Protein AF-R1D3A0-F1 (afdb_monomer_lite)

Organism: Emiliania huxleyi (NCBI:txid2903)

InterPro domains:
  IPR001487 Bromodomain [PF00439] (5-83)
  IPR001487 Bromodomain [PR00503] (13-26)
  IPR001487 Bromodomain [PR00503] (27-43)
  IPR0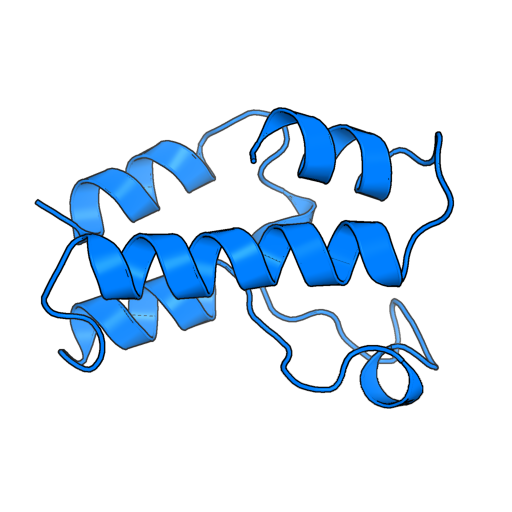01487 Bromodomain [PR00503] (43-61)
  IPR001487 Bromodomain [PR00503] (61-80)
  IPR001487 Bromodomain [PS50014] (10-80)
  IPR001487 Bromodomain [SM00297] (1-87)
  IPR036427 Bromodomain-like superfamily [G3DSA:1.20.920.10] (1-87)
  IPR036427 Bromodomain-like superfamily [SSF47370] (3-86)

Secondary structure (DSSP, 8-state):
-HHHHHHHHTTSTT-GGGSSPPPTTT-TTHHHH-SS---HHHHHHHHHTTS--SHHHHHHHHHHHHHHHHHHSPTTSHHHHHHHHH-

Foldseek 3Di:
DLLVVLVVLCPPPLLVVQADWDDCVNPVCLCVFQVDTAGSVNLNCCVVVVVDDDPVSSVVRLLSSLVSQCRRDDPPDSSNVSSVVSD

Radius of gyration: 12.62 Å; chains: 1; bounding box: 30×26×34 Å

Structure (mmCIF, N/CA/C/O backbone):
data_AF-R1D3A0-F1
#
_entry.id   AF-R1D3A0-F1
#
loop_
_atom_site.group_PDB
_atom_site.id
_atom_site.type_symbol
_atom_site.label_atom_id
_atom_site.label_alt_id
_atom_site.label_comp_id
_atom_site.label_asym_id
_atom_site.label_entity_id
_atom_site.label_seq_id
_atom_site.pdbx_PDB_ins_code
_atom_site.Cartn_x
_atom_site.Cartn_y
_atom_site.Cartn_z
_atom_site.occupancy
_atom_site.B_iso_or_equiv
_atom_site.auth_seq_id
_atom_site.auth_comp_id
_atom_site.auth_asym_id
_atom_site.auth_atom_id
_atom_site.pdbx_PDB_model_num
ATOM 1 N N . ALA A 1 1 ? 8.422 4.396 -17.838 1.00 86.94 1 ALA A N 1
ATOM 2 C CA . ALA A 1 1 ? 6.946 4.480 -17.811 1.00 86.94 1 ALA A CA 1
ATOM 3 C C . ALA A 1 1 ? 6.397 4.156 -16.418 1.00 86.94 1 ALA A C 1
ATOM 5 O O . ALA A 1 1 ? 5.849 5.052 -15.793 1.00 86.94 1 ALA A O 1
ATOM 6 N N . LEU A 1 2 ? 6.647 2.955 -15.877 1.00 97.12 2 LEU A N 1
ATOM 7 C CA . LEU A 1 2 ? 6.109 2.509 -14.576 1.00 97.12 2 LEU A CA 1
ATOM 8 C C . LEU A 1 2 ? 6.656 3.287 -13.366 1.00 97.12 2 LEU A C 1
ATOM 10 O O . LEU A 1 2 ? 5.888 3.781 -12.551 1.00 97.12 2 LEU A O 1
ATOM 14 N N . LEU A 1 3 ? 7.976 3.495 -13.283 1.00 96.88 3 LEU A N 1
ATOM 15 C CA . LEU A 1 3 ? 8.578 4.222 -12.155 1.00 96.88 3 LEU A CA 1
ATOM 16 C C . LEU A 1 3 ? 8.066 5.669 -12.035 1.00 96.88 3 LEU A C 1
ATOM 18 O O . LEU A 1 3 ? 7.826 6.155 -10.934 1.00 96.88 3 LEU A O 1
ATOM 22 N N . LYS A 1 4 ? 7.837 6.348 -13.169 1.00 97.56 4 LYS A N 1
ATOM 23 C CA . LYS A 1 4 ? 7.253 7.700 -13.185 1.00 97.56 4 LYS A CA 1
ATOM 24 C C . LYS A 1 4 ? 5.835 7.701 -12.610 1.00 97.56 4 LYS A C 1
ATOM 26 O O . LYS A 1 4 ? 5.497 8.616 -11.868 1.00 97.56 4 LYS A O 1
ATOM 31 N N . PHE A 1 5 ? 5.039 6.673 -12.909 1.00 97.25 5 PHE A N 1
ATOM 32 C CA . PHE A 1 5 ? 3.709 6.509 -12.324 1.00 97.25 5 PHE A CA 1
ATOM 33 C C . PHE A 1 5 ? 3.784 6.313 -10.803 1.00 97.25 5 PHE A C 1
ATOM 35 O O . PHE A 1 5 ? 3.116 7.039 -10.072 1.00 97.25 5 PHE A O 1
ATOM 42 N N . VAL A 1 6 ? 4.662 5.424 -10.318 1.00 97.81 6 VAL A N 1
ATOM 43 C CA . VAL A 1 6 ? 4.873 5.207 -8.870 1.00 97.81 6 VAL A CA 1
ATOM 44 C C . VAL A 1 6 ? 5.277 6.510 -8.166 1.00 97.81 6 VAL A C 1
ATOM 46 O O . VAL A 1 6 ? 4.740 6.868 -7.119 1.00 97.81 6 VAL A O 1
ATOM 49 N N . VAL A 1 7 ? 6.175 7.289 -8.768 1.00 97.56 7 VAL A N 1
ATOM 50 C CA . VAL A 1 7 ? 6.574 8.596 -8.223 1.00 97.56 7 VAL A CA 1
ATOM 51 C C . VAL A 1 7 ? 5.418 9.602 -8.262 1.00 97.56 7 VAL A C 1
ATOM 53 O O . VAL A 1 7 ? 5.298 10.425 -7.361 1.00 97.56 7 VAL A O 1
ATOM 56 N N . SER A 1 8 ? 4.549 9.546 -9.269 1.00 97.81 8 SER A N 1
ATOM 57 C CA . SER A 1 8 ? 3.384 10.430 -9.364 1.00 97.81 8 SER A CA 1
ATOM 58 C C . SER A 1 8 ? 2.357 10.140 -8.269 1.00 97.81 8 SER A C 1
ATOM 60 O O . SER A 1 8 ? 1.944 11.058 -7.562 1.00 97.81 8 SER A O 1
ATOM 62 N N . ILE A 1 9 ? 1.977 8.873 -8.074 1.00 97.06 9 ILE A N 1
ATOM 63 C CA . ILE A 1 9 ? 0.935 8.507 -7.101 1.00 97.06 9 ILE A CA 1
ATOM 64 C C . ILE A 1 9 ? 1.360 8.790 -5.654 1.00 97.06 9 ILE A C 1
ATOM 66 O O . ILE A 1 9 ? 0.547 9.230 -4.846 1.00 97.06 9 ILE A O 1
ATOM 70 N N . THR A 1 10 ? 2.654 8.669 -5.337 1.00 97.44 10 THR A N 1
ATOM 71 C CA . THR A 1 10 ? 3.190 8.984 -3.994 1.00 97.44 10 THR A CA 1
ATOM 72 C C . THR A 1 10 ? 3.092 10.467 -3.607 1.00 97.44 10 THR A C 1
ATOM 74 O O . THR A 1 10 ? 3.252 10.803 -2.428 1.00 97.44 10 THR A O 1
ATOM 77 N N . LYS A 1 11 ? 2.818 11.358 -4.573 1.00 97.81 11 LYS A N 1
ATOM 78 C CA . LYS A 1 11 ? 2.585 12.796 -4.352 1.00 97.81 11 LYS A CA 1
ATOM 79 C C . LYS A 1 11 ? 1.125 13.135 -4.066 1.00 97.81 11 LYS A C 1
ATOM 81 O O . LYS A 1 11 ? 0.843 14.269 -3.686 1.00 97.81 11 LYS A O 1
ATOM 86 N N . HIS A 1 12 ? 0.196 12.196 -4.246 1.00 97.94 12 HIS A N 1
ATOM 87 C CA . HIS A 1 12 ? -1.204 12.441 -3.927 1.00 97.94 12 HIS A CA 1
ATOM 88 C C . HIS A 1 12 ? -1.361 12.773 -2.434 1.00 97.94 12 HIS A C 1
ATOM 90 O O . HIS A 1 12 ? -0.704 12.171 -1.584 1.00 97.94 12 HIS A O 1
ATOM 96 N N . ARG A 1 13 ? -2.261 13.702 -2.084 1.00 97.69 13 ARG A N 1
ATOM 97 C CA . ARG A 1 13 ? -2.462 14.154 -0.689 1.00 97.69 13 ARG A CA 1
ATOM 98 C C . ARG A 1 13 ? -2.802 13.021 0.292 1.00 97.69 13 ARG A C 1
ATOM 100 O O . ARG A 1 13 ? -2.495 13.107 1.475 1.00 97.69 13 ARG A O 1
ATOM 107 N N . TRP A 1 14 ? -3.392 11.941 -0.214 1.00 98.06 14 TRP A N 1
ATOM 108 C CA . TRP A 1 14 ? -3.789 10.758 0.561 1.00 98.06 14 TRP A CA 1
ATOM 109 C C . TRP A 1 14 ? -2.791 9.601 0.487 1.00 98.06 14 TRP A C 1
ATOM 111 O O . TRP A 1 14 ? -3.035 8.543 1.046 1.00 98.06 14 TRP A O 1
ATOM 121 N N . ALA A 1 15 ? -1.638 9.799 -0.156 1.00 98.19 15 ALA A N 1
ATOM 122 C CA . ALA A 1 15 ? -0.615 8.768 -0.300 1.00 98.19 15 ALA A CA 1
ATOM 123 C C . ALA A 1 15 ? 0.173 8.487 0.989 1.00 98.19 15 ALA A C 1
ATOM 125 O O . ALA A 1 15 ? 0.870 7.479 1.062 1.00 98.19 15 ALA A O 1
ATOM 126 N N . HIS A 1 16 ? 0.129 9.390 1.976 1.00 97.88 16 HIS A N 1
ATOM 127 C CA . HIS A 1 16 ? 1.032 9.359 3.129 1.00 97.88 16 HIS A CA 1
ATOM 128 C C . HIS A 1 16 ? 1.035 8.043 3.938 1.00 97.88 16 HIS A C 1
ATOM 130 O O . HIS A 1 16 ? 2.144 7.628 4.283 1.00 97.88 16 HIS A O 1
ATOM 136 N N . PRO A 1 17 ? -0.098 7.343 4.181 1.00 97.94 17 PRO A N 1
ATOM 137 C CA . PRO A 1 17 ? -0.094 6.105 4.968 1.00 97.94 17 PRO A CA 1
ATOM 138 C C . PRO A 1 17 ? 0.601 4.952 4.243 1.00 97.94 17 PRO A C 1
ATOM 140 O O . PRO A 1 17 ? 1.131 4.043 4.866 1.00 97.94 17 PRO A O 1
ATOM 143 N N . PHE A 1 18 ? 0.629 5.005 2.912 1.00 98.56 18 PHE A N 1
ATOM 144 C CA . PHE A 1 18 ? 1.071 3.909 2.054 1.00 98.56 18 PHE A CA 1
ATOM 145 C C . PHE A 1 18 ? 2.537 4.042 1.627 1.00 98.56 18 PHE A C 1
ATOM 147 O O . PHE A 1 18 ? 3.014 3.282 0.789 1.00 98.56 18 PHE A O 1
ATOM 154 N N . LYS A 1 19 ? 3.268 5.042 2.141 1.00 98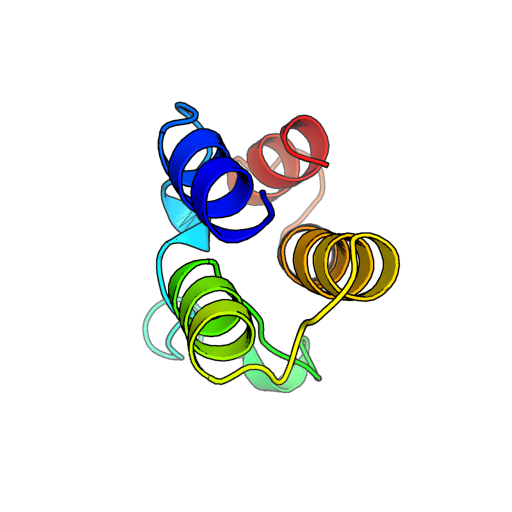.31 19 LYS A N 1
ATOM 155 C CA . LYS A 1 19 ? 4.638 5.347 1.694 1.00 98.31 19 LYS A CA 1
ATOM 156 C C . LYS A 1 19 ? 5.679 4.318 2.135 1.00 98.31 19 LYS A C 1
ATOM 158 O O . LYS A 1 19 ? 6.719 4.232 1.486 1.00 98.31 19 LYS A O 1
ATOM 163 N N . ARG A 1 20 ? 5.438 3.601 3.233 1.00 98.38 20 ARG A N 1
ATOM 164 C CA . ARG A 1 20 ? 6.365 2.627 3.826 1.00 98.38 20 ARG A CA 1
ATOM 165 C C . ARG A 1 20 ? 5.595 1.457 4.449 1.00 98.38 20 ARG A C 1
ATOM 167 O O . ARG A 1 20 ? 4.396 1.614 4.676 1.00 98.38 20 ARG A O 1
ATOM 174 N N . PRO A 1 21 ? 6.263 0.335 4.774 1.00 98.50 21 PRO A N 1
ATOM 175 C CA . PRO A 1 21 ? 5.615 -0.772 5.462 1.00 98.50 21 PRO A CA 1
ATOM 176 C C . PRO A 1 21 ? 4.961 -0.328 6.775 1.00 98.50 21 PRO A C 1
ATOM 178 O O . PRO A 1 21 ? 5.534 0.479 7.521 1.00 98.50 21 PRO A O 1
ATOM 181 N N . VAL A 1 22 ? 3.791 -0.902 7.057 1.00 97.75 22 VAL A N 1
ATOM 182 C CA . VAL A 1 22 ? 3.136 -0.822 8.366 1.00 97.75 22 VAL A CA 1
ATOM 183 C C . VAL A 1 22 ? 3.936 -1.661 9.359 1.00 97.75 22 VAL A C 1
ATOM 185 O O . VAL A 1 22 ? 4.352 -2.784 9.058 1.00 97.75 22 VAL A O 1
ATOM 188 N N . THR A 1 23 ? 4.188 -1.101 10.535 1.00 95.69 23 THR A N 1
ATOM 189 C CA . THR A 1 23 ? 4.886 -1.782 11.627 1.00 95.69 23 THR A CA 1
ATOM 190 C C . THR A 1 23 ? 3.900 -2.282 12.678 1.00 95.69 23 THR A C 1
ATOM 192 O O . THR A 1 23 ? 2.855 -1.679 12.896 1.00 95.69 23 THR A O 1
ATOM 195 N N . GLU A 1 24 ? 4.266 -3.333 13.410 1.00 92.06 24 GLU A N 1
ATOM 196 C CA . GLU A 1 24 ? 3.458 -3.851 14.530 1.00 92.06 24 GLU A CA 1
ATOM 197 C C . GLU A 1 24 ? 3.283 -2.825 15.661 1.00 92.06 24 GLU A C 1
ATOM 199 O O . GLU A 1 24 ? 2.327 -2.881 16.419 1.00 92.06 24 GLU A O 1
ATOM 204 N N . LYS A 1 25 ? 4.165 -1.824 15.768 1.00 96.25 25 LYS A N 1
ATOM 205 C CA . LYS A 1 25 ? 3.960 -0.717 16.716 1.00 96.25 25 LYS A CA 1
ATOM 206 C C . LYS A 1 25 ? 2.785 0.182 16.331 1.00 96.25 25 LYS A C 1
ATOM 208 O O . LYS A 1 25 ? 2.185 0.791 17.206 1.00 96.25 25 LYS A O 1
ATOM 213 N N . GLU A 1 26 ? 2.504 0.307 15.038 1.00 95.62 26 GLU A N 1
ATOM 214 C CA . GLU A 1 26 ? 1.393 1.111 14.518 1.00 95.62 26 GLU A CA 1
ATOM 215 C C . GLU A 1 26 ? 0.089 0.316 14.505 1.00 95.62 26 GLU A C 1
ATOM 217 O O . GLU A 1 26 ? -0.978 0.882 14.720 1.00 95.62 26 GLU A O 1
ATOM 222 N N . ALA A 1 27 ? 0.196 -0.987 14.248 1.00 96.50 27 ALA A N 1
ATOM 223 C CA . ALA A 1 27 ? -0.916 -1.907 14.089 1.00 96.50 27 ALA A CA 1
ATOM 224 C C . ALA A 1 27 ? -0.479 -3.309 14.575 1.00 96.50 27 ALA A C 1
ATOM 226 O O . ALA A 1 27 ? 0.075 -4.081 13.787 1.00 96.50 27 ALA A O 1
ATOM 227 N N . PRO A 1 28 ? -0.648 -3.623 15.876 1.00 97.50 28 PRO A N 1
ATOM 228 C CA . PRO A 1 28 ? -0.087 -4.828 16.504 1.00 97.50 28 PRO A CA 1
ATOM 229 C C . PRO A 1 28 ? -0.480 -6.157 15.858 1.00 97.50 28 PRO A C 1
ATOM 231 O O . PRO A 1 28 ? 0.354 -7.046 15.736 1.00 97.50 28 PRO A O 1
ATOM 234 N N . ASP A 1 29 ? -1.716 -6.268 15.387 1.00 97.69 29 ASP A N 1
ATOM 235 C CA . ASP A 1 29 ? -2.307 -7.451 14.752 1.00 97.69 29 ASP A CA 1
ATOM 236 C C . ASP A 1 29 ? -2.267 -7.387 13.212 1.00 97.69 29 ASP A C 1
ATOM 238 O O . ASP A 1 29 ? -2.849 -8.227 12.523 1.00 97.69 29 ASP A O 1
ATOM 242 N N . TYR A 1 30 ? -1.560 -6.410 12.627 1.00 97.94 30 TYR A N 1
ATOM 243 C CA . TYR A 1 30 ? -1.579 -6.187 11.177 1.00 97.94 30 TYR A CA 1
ATOM 244 C C . TYR A 1 30 ? -1.168 -7.423 10.381 1.00 97.94 30 TYR A C 1
ATOM 246 O O . TYR A 1 30 ? -1.794 -7.738 9.376 1.00 97.94 30 TYR A O 1
ATOM 254 N N . ARG A 1 31 ? -0.134 -8.142 10.831 1.00 96.69 31 ARG A N 1
ATOM 255 C CA . ARG A 1 31 ? 0.363 -9.351 10.152 1.00 96.69 31 ARG A CA 1
ATOM 256 C C . ARG A 1 31 ? -0.485 -10.595 10.402 1.00 96.69 31 ARG A C 1
ATOM 258 O O . ARG A 1 31 ? -0.303 -11.586 9.703 1.00 96.69 31 ARG A O 1
ATOM 265 N N . GLU A 1 32 ? -1.397 -10.548 11.367 1.00 97.81 32 GLU A N 1
ATOM 266 C CA . GLU A 1 32 ? -2.372 -11.618 11.593 1.00 97.81 32 GLU A CA 1
ATOM 267 C C . GLU A 1 32 ? -3.540 -11.505 10.604 1.00 97.81 32 GLU A C 1
ATOM 269 O O . GLU A 1 32 ? -4.090 -12.515 10.170 1.00 97.81 32 GLU A O 1
ATOM 274 N N . ILE A 1 33 ? -3.886 -10.275 10.206 1.00 98.06 33 ILE A N 1
ATOM 275 C CA . ILE A 1 33 ? -5.012 -9.978 9.309 1.00 98.06 33 ILE A CA 1
ATOM 276 C C . ILE A 1 33 ? -4.558 -9.828 7.848 1.00 98.06 33 ILE A C 1
ATOM 278 O O . ILE A 1 33 ? -5.211 -10.331 6.932 1.00 98.06 33 ILE A O 1
ATOM 282 N N . VAL A 1 34 ? -3.449 -9.125 7.604 1.00 98.31 34 VAL A N 1
ATOM 283 C CA . VAL A 1 34 ? -2.914 -8.841 6.266 1.00 98.31 34 VAL A CA 1
ATOM 284 C C . VAL A 1 34 ? -1.804 -9.829 5.925 1.00 98.31 34 VAL A C 1
ATOM 286 O O . VAL A 1 34 ? -0.687 -9.742 6.434 1.00 98.31 34 VAL A O 1
ATOM 289 N N . THR A 1 35 ? -2.106 -10.740 5.001 1.00 97.56 35 THR A N 1
ATOM 290 C CA . THR A 1 35 ? -1.226 -11.863 4.646 1.00 97.56 35 THR A CA 1
ATOM 291 C C . THR A 1 35 ? -0.112 -11.505 3.666 1.00 97.56 35 THR A C 1
ATOM 293 O O . THR A 1 35 ? 0.937 -12.139 3.689 1.00 97.56 35 THR A O 1
ATOM 296 N N . ASP A 1 36 ? -0.320 -10.504 2.806 1.00 98.12 36 ASP A N 1
ATOM 297 C CA . ASP A 1 36 ? 0.681 -10.046 1.832 1.00 98.12 36 ASP A CA 1
ATOM 298 C C . ASP A 1 36 ? 0.859 -8.522 1.923 1.00 98.12 36 ASP A C 1
ATOM 300 O O . ASP A 1 36 ? 0.210 -7.768 1.190 1.00 98.12 36 ASP A O 1
ATOM 304 N N . PRO A 1 37 ? 1.665 -8.026 2.884 1.00 98.25 37 PRO A N 1
ATOM 305 C CA . PRO A 1 37 ? 1.899 -6.599 3.053 1.00 98.25 37 PRO A CA 1
ATOM 306 C C . PRO A 1 37 ? 2.566 -5.974 1.823 1.00 98.25 37 PRO A C 1
ATOM 308 O O . PRO A 1 37 ? 3.579 -6.459 1.325 1.00 98.25 37 PRO A O 1
ATOM 311 N N . MET A 1 38 ? 2.053 -4.822 1.393 1.00 98.75 38 MET A N 1
ATOM 312 C CA . MET A 1 38 ? 2.619 -4.038 0.299 1.00 98.75 38 MET A CA 1
ATOM 313 C C . MET A 1 38 ? 2.533 -2.549 0.625 1.00 98.75 38 MET A C 1
ATOM 315 O O . MET A 1 38 ? 1.622 -2.102 1.321 1.00 98.75 38 MET A O 1
ATOM 319 N N . ASP A 1 39 ? 3.473 -1.774 0.095 1.00 98.81 39 ASP A N 1
ATOM 320 C CA . ASP A 1 39 ? 3.558 -0.323 0.251 1.00 98.81 39 ASP A CA 1
ATOM 321 C C . ASP A 1 39 ? 4.300 0.297 -0.945 1.00 98.81 39 ASP A C 1
ATOM 323 O O . ASP A 1 39 ? 4.941 -0.407 -1.729 1.00 98.81 39 ASP A O 1
ATOM 327 N N . PHE A 1 40 ? 4.257 1.621 -1.101 1.00 98.75 40 PHE A N 1
ATOM 328 C CA . PHE A 1 40 ? 4.877 2.294 -2.243 1.00 98.75 40 PHE A CA 1
ATOM 329 C C . PHE A 1 40 ? 6.403 2.175 -2.287 1.00 98.75 40 PHE A C 1
ATOM 331 O O . PHE A 1 40 ? 6.966 2.175 -3.384 1.00 98.75 40 PHE A O 1
ATOM 338 N N . SER A 1 41 ? 7.093 2.073 -1.146 1.00 98.75 41 SER A N 1
ATOM 339 C CA . SER A 1 41 ? 8.545 1.870 -1.146 1.00 98.75 41 SER A CA 1
ATOM 340 C C . SER A 1 41 ? 8.905 0.468 -1.637 1.00 98.75 41 SER A C 1
ATOM 342 O O . SER A 1 41 ? 9.842 0.321 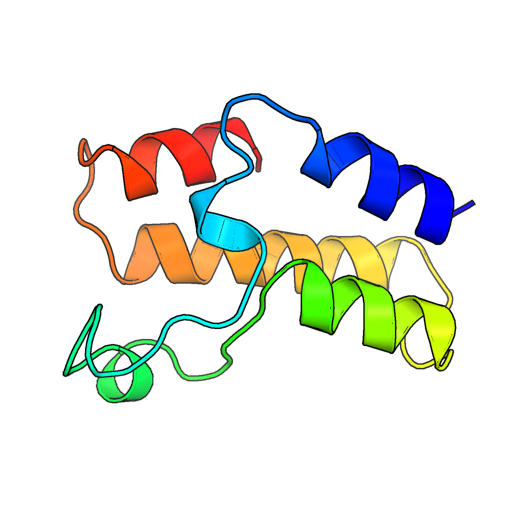-2.427 1.00 98.75 41 SER A O 1
ATOM 344 N N . THR A 1 42 ? 8.124 -0.544 -1.256 1.00 98.81 42 THR A N 1
ATOM 345 C CA . THR A 1 42 ? 8.277 -1.921 -1.741 1.00 98.81 42 THR A CA 1
ATOM 346 C C . THR A 1 42 ? 7.896 -2.034 -3.217 1.00 98.81 42 THR A C 1
ATOM 348 O O . THR A 1 42 ? 8.686 -2.554 -4.005 1.00 98.81 42 THR A O 1
ATOM 351 N N . LEU A 1 43 ? 6.771 -1.443 -3.635 1.00 98.75 43 LEU A N 1
ATOM 352 C CA . LEU A 1 43 ? 6.349 -1.362 -5.039 1.00 98.75 43 LEU A CA 1
ATOM 353 C C . LEU A 1 43 ? 7.436 -0.728 -5.913 1.00 98.75 43 LEU A C 1
ATOM 355 O O . LEU A 1 43 ? 7.803 -1.262 -6.961 1.00 98.75 43 LEU A O 1
ATOM 359 N N . ARG A 1 44 ? 7.996 0.401 -5.460 1.00 98.62 44 ARG A N 1
ATOM 360 C CA . ARG A 1 44 ? 9.093 1.086 -6.149 1.00 98.62 44 ARG A CA 1
ATOM 361 C C . ARG A 1 44 ? 10.305 0.170 -6.307 1.00 98.62 44 ARG A C 1
ATOM 363 O O . ARG A 1 44 ? 10.806 0.048 -7.421 1.00 98.62 44 ARG A O 1
ATOM 370 N N . LYS A 1 45 ? 10.734 -0.503 -5.234 1.00 98.69 45 LYS A N 1
ATOM 371 C CA . LYS A 1 45 ? 11.848 -1.466 -5.279 1.00 98.69 45 LYS A CA 1
ATOM 372 C C . LYS A 1 45 ? 11.569 -2.621 -6.243 1.00 98.69 45 LYS A C 1
ATOM 374 O O . LYS A 1 45 ? 12.472 -3.001 -6.980 1.00 98.69 45 LYS A O 1
ATOM 379 N N . LYS A 1 46 ? 10.339 -3.147 -6.297 1.00 98.69 46 LYS A N 1
ATOM 380 C CA . LYS A 1 46 ? 9.951 -4.207 -7.249 1.00 98.69 46 LYS A CA 1
ATOM 381 C C . LYS A 1 46 ? 10.020 -3.730 -8.704 1.00 98.69 46 LYS A C 1
ATOM 383 O O . LYS A 1 46 ? 1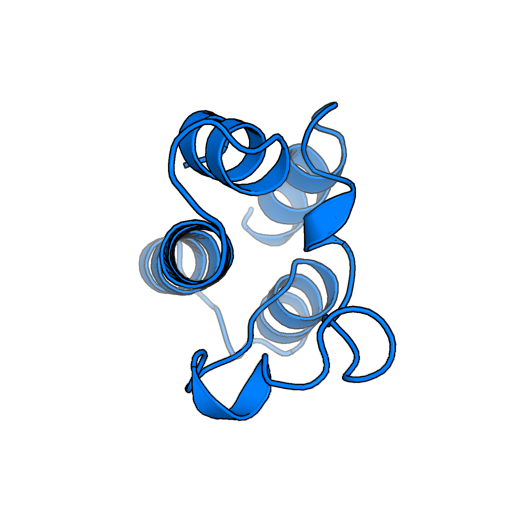0.472 -4.485 -9.563 1.00 98.69 46 LYS A O 1
ATOM 388 N N . VAL A 1 47 ? 9.630 -2.485 -8.990 1.00 98.50 47 VAL A N 1
ATOM 389 C CA 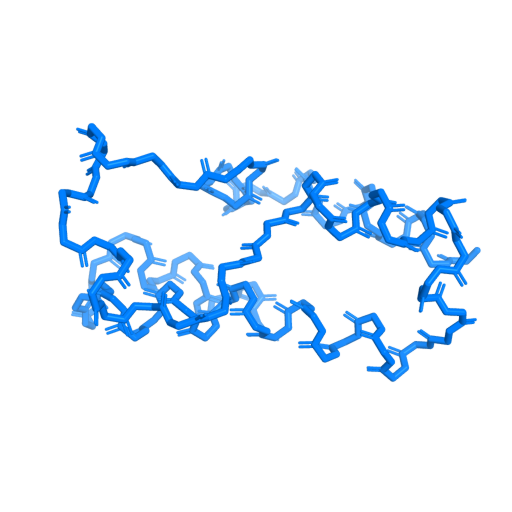. VAL A 1 47 ? 9.776 -1.881 -10.329 1.00 98.50 47 VAL A CA 1
ATOM 390 C C . VAL A 1 47 ? 11.250 -1.655 -10.679 1.00 98.50 47 VAL A C 1
ATOM 392 O O . VAL A 1 47 ? 11.685 -2.032 -11.763 1.00 98.50 47 VAL A O 1
ATOM 395 N N . GLU A 1 48 ? 12.035 -1.063 -9.777 1.00 98.31 48 GLU A N 1
ATOM 396 C CA . GLU A 1 48 ? 13.458 -0.762 -10.010 1.00 98.31 48 GLU A CA 1
ATOM 397 C C . GLU A 1 48 ? 14.314 -2.030 -10.125 1.00 98.31 48 GLU A C 1
ATOM 399 O O . GLU A 1 48 ? 15.206 -2.095 -10.966 1.00 98.31 48 GLU A O 1
ATOM 404 N N . GLY A 1 49 ? 14.003 -3.062 -9.339 1.00 98.12 49 GLY A N 1
ATOM 405 C CA . GLY A 1 49 ? 14.641 -4.379 -9.399 1.00 98.12 49 GLY A CA 1
ATOM 406 C C . GLY A 1 49 ? 14.143 -5.269 -10.541 1.00 98.12 49 GLY A C 1
ATOM 407 O O . GLY A 1 49 ? 14.586 -6.408 -10.665 1.00 98.12 49 GLY A O 1
ATOM 408 N N . GLY A 1 50 ? 13.208 -4.788 -11.366 1.00 97.81 50 GLY A N 1
ATOM 409 C CA . GLY A 1 50 ? 12.701 -5.517 -12.527 1.00 97.81 50 GLY A CA 1
ATOM 410 C C . GLY A 1 50 ? 11.814 -6.722 -12.200 1.00 97.81 50 GLY A C 1
ATOM 411 O O . GLY A 1 50 ? 11.596 -7.550 -13.083 1.00 97.81 50 GLY A O 1
ATOM 412 N N . ALA A 1 51 ? 11.295 -6.834 -10.974 1.00 98.44 51 ALA A N 1
ATOM 413 C CA . ALA A 1 51 ? 10.270 -7.818 -10.614 1.00 98.44 51 ALA A CA 1
ATOM 414 C C . ALA A 1 51 ? 8.891 -7.439 -11.185 1.00 98.44 51 ALA A C 1
ATOM 416 O O . ALA A 1 51 ? 8.082 -8.311 -11.476 1.00 98.44 51 ALA A O 1
ATOM 417 N N . ILE A 1 52 ? 8.642 -6.141 -11.393 1.00 98.50 52 ILE A N 1
ATOM 418 C CA . ILE A 1 52 ? 7.464 -5.615 -12.094 1.00 98.50 52 ILE A CA 1
ATOM 419 C C . ILE A 1 52 ? 7.926 -4.999 -13.410 1.00 98.50 52 ILE A C 1
ATOM 421 O O . ILE A 1 52 ? 8.652 -4.002 -13.414 1.00 98.50 52 ILE A O 1
ATOM 425 N N . ARG A 1 53 ? 7.501 -5.592 -14.528 1.00 97.44 53 ARG A N 1
ATOM 426 C CA . ARG A 1 53 ? 7.932 -5.194 -15.883 1.00 97.44 53 ARG A CA 1
ATOM 427 C C . ARG A 1 53 ? 6.804 -4.657 -16.755 1.00 97.44 53 ARG A C 1
ATOM 429 O O . ARG A 1 53 ? 7.074 -4.048 -17.787 1.00 97.44 53 ARG A O 1
ATOM 436 N N . ASP A 1 54 ? 5.562 -4.831 -16.326 1.00 98.19 54 ASP A N 1
ATOM 437 C CA . ASP A 1 54 ? 4.371 -4.426 -17.061 1.00 98.19 54 ASP A CA 1
ATOM 438 C C . ASP A 1 54 ? 3.356 -3.709 -16.161 1.00 98.19 54 ASP A C 1
ATOM 440 O O . ASP A 1 54 ? 3.475 -3.650 -14.933 1.00 98.19 54 ASP A O 1
ATOM 444 N N . VAL A 1 55 ? 2.365 -3.101 -16.814 1.00 98.00 55 VAL A N 1
ATOM 445 C CA . VAL A 1 55 ? 1.299 -2.346 -16.147 1.00 98.00 55 VAL A CA 1
ATOM 446 C C . VAL A 1 55 ? 0.399 -3.270 -15.328 1.00 98.00 55 VAL A C 1
ATOM 448 O O . VAL A 1 55 ? -0.051 -2.865 -14.263 1.00 98.00 55 VAL A O 1
ATOM 451 N N . ALA A 1 56 ? 0.157 -4.502 -15.781 1.00 98.38 56 ALA A N 1
ATOM 452 C CA . ALA A 1 56 ? -0.728 -5.436 -15.090 1.00 98.38 56 ALA A CA 1
ATOM 453 C C . ALA A 1 56 ? -0.181 -5.803 -13.702 1.00 98.38 56 ALA A C 1
ATOM 455 O O . ALA A 1 56 ? -0.887 -5.683 -12.702 1.00 98.38 56 ALA A O 1
ATOM 456 N N . SER A 1 57 ? 1.104 -6.142 -13.627 1.00 98.50 57 SER A N 1
ATOM 457 C CA . SER A 1 57 ? 1.813 -6.451 -12.384 1.00 98.50 57 SER A CA 1
ATOM 458 C C . SER A 1 57 ? 1.900 -5.230 -11.464 1.00 98.50 57 SER A C 1
ATOM 460 O O . SER A 1 57 ? 1.730 -5.351 -10.253 1.00 98.50 57 SER A O 1
ATOM 462 N N . LEU A 1 58 ? 2.100 -4.032 -12.031 1.00 98.50 58 LEU A N 1
ATOM 463 C CA . LEU A 1 58 ? 2.077 -2.779 -11.270 1.00 98.50 58 LEU A CA 1
ATOM 464 C C . LEU A 1 58 ? 0.703 -2.528 -10.632 1.00 98.50 58 LEU A C 1
ATOM 466 O O . LEU A 1 58 ? 0.627 -2.189 -9.454 1.00 98.50 58 LEU A O 1
ATOM 470 N N . VAL A 1 59 ? -0.371 -2.680 -11.409 1.00 98.31 59 VAL A N 1
ATOM 471 C CA . VAL A 1 59 ? -1.753 -2.485 -10.947 1.00 98.31 59 VAL A CA 1
ATOM 472 C C . VAL A 1 59 ? -2.140 -3.541 -9.913 1.00 98.31 59 VAL A C 1
ATOM 474 O O . VAL A 1 59 ? -2.838 -3.214 -8.957 1.00 98.31 59 VAL A O 1
ATOM 477 N N . SER A 1 60 ? -1.668 -4.781 -10.060 1.00 98.56 60 SER A N 1
ATOM 478 C CA . SER A 1 60 ? -1.886 -5.847 -9.077 1.00 98.56 60 SER A CA 1
ATOM 479 C C . SER A 1 60 ? -1.343 -5.463 -7.699 1.00 98.56 60 SER A C 1
ATOM 481 O O . SER A 1 60 ? -2.101 -5.417 -6.729 1.00 98.56 60 SER A O 1
ATOM 483 N N . ASP A 1 61 ? -0.061 -5.104 -7.611 1.00 98.75 61 ASP A N 1
ATOM 484 C CA . ASP A 1 61 ? 0.544 -4.709 -6.335 1.00 98.75 61 ASP A CA 1
ATOM 485 C C . ASP A 1 61 ? -0.025 -3.386 -5.805 1.00 98.75 61 ASP A C 1
ATOM 487 O O . ASP A 1 61 ? -0.157 -3.204 -4.597 1.00 98.75 61 ASP A O 1
ATOM 491 N N . LEU A 1 62 ? -0.389 -2.452 -6.688 1.00 98.50 62 LEU A N 1
ATOM 492 C CA . LEU A 1 62 ? -1.033 -1.210 -6.274 1.00 98.50 62 LEU A CA 1
ATOM 493 C C . LEU A 1 62 ? -2.399 -1.475 -5.623 1.00 98.50 62 LEU A C 1
ATOM 495 O O . LEU A 1 62 ? -2.699 -0.931 -4.562 1.00 98.50 62 LEU A O 1
ATOM 499 N N . ASN A 1 63 ? -3.205 -2.347 -6.228 1.00 98.62 63 ASN A N 1
ATOM 500 C CA . ASN A 1 63 ? -4.474 -2.780 -5.654 1.00 98.62 63 ASN A CA 1
ATOM 501 C C . ASN A 1 63 ? -4.276 -3.492 -4.319 1.00 98.62 63 ASN A C 1
ATOM 503 O O . ASN A 1 63 ? -5.090 -3.305 -3.419 1.00 98.62 63 ASN A O 1
ATOM 507 N N . LEU A 1 64 ? -3.206 -4.275 -4.171 1.00 98.75 64 LEU A N 1
ATOM 508 C CA . LEU A 1 64 ? -2.884 -4.948 -2.918 1.00 98.75 64 LEU A CA 1
ATOM 509 C C . LEU A 1 64 ? -2.663 -3.944 -1.775 1.00 98.75 64 LEU A C 1
ATOM 511 O O . LEU A 1 64 ? -3.245 -4.117 -0.707 1.00 98.75 64 LEU A O 1
ATOM 515 N N . ILE A 1 65 ? -1.932 -2.847 -2.016 1.00 98.75 65 ILE A N 1
ATOM 516 C CA . ILE A 1 65 ? -1.741 -1.761 -1.032 1.00 98.75 65 ILE A CA 1
ATOM 517 C C . ILE A 1 65 ? -3.093 -1.261 -0.501 1.00 98.75 65 ILE A C 1
ATOM 519 O O . ILE A 1 65 ? -3.307 -1.187 0.710 1.00 98.75 65 ILE A O 1
ATOM 523 N N . PHE A 1 66 ? -4.022 -0.935 -1.402 1.00 98.69 66 PHE A N 1
ATOM 524 C CA . PHE A 1 66 ? -5.309 -0.351 -1.016 1.00 98.69 66 PHE A CA 1
ATOM 525 C C . PHE A 1 66 ? -6.284 -1.384 -0.450 1.00 98.69 66 PHE A C 1
ATOM 527 O O . PHE A 1 66 ? -7.015 -1.084 0.493 1.00 98.69 66 PHE A O 1
ATOM 534 N N . ASN A 1 67 ? -6.281 -2.609 -0.975 1.00 98.75 67 ASN A N 1
ATOM 535 C CA . ASN A 1 67 ? -7.111 -3.700 -0.469 1.00 98.75 67 ASN A CA 1
ATOM 536 C C . ASN A 1 67 ? -6.726 -4.080 0.956 1.00 98.75 67 ASN A C 1
ATOM 538 O O . ASN A 1 67 ? -7.614 -4.214 1.789 1.00 98.75 67 ASN A O 1
ATOM 542 N N . ASN A 1 68 ? -5.431 -4.184 1.253 1.00 98.75 68 ASN A N 1
ATOM 543 C CA . ASN A 1 68 ? -4.950 -4.466 2.603 1.00 98.75 68 ASN A CA 1
ATOM 544 C C . ASN A 1 68 ? -5.397 -3.389 3.592 1.00 98.75 68 ASN A C 1
ATOM 546 O O . ASN A 1 68 ? -5.877 -3.694 4.681 1.00 98.75 68 ASN A O 1
ATOM 550 N N . ALA A 1 69 ? -5.310 -2.121 3.187 1.00 98.50 69 ALA A N 1
ATOM 551 C CA . ALA A 1 69 ? -5.769 -1.018 4.014 1.00 98.50 69 ALA A CA 1
ATOM 552 C C . ALA A 1 69 ? -7.287 -1.051 4.247 1.00 98.50 69 ALA A C 1
ATOM 554 O O . ALA A 1 69 ? -7.721 -0.858 5.378 1.00 98.50 69 ALA A O 1
ATOM 555 N N . MET A 1 70 ? -8.095 -1.324 3.220 1.00 98.62 70 MET A N 1
ATOM 556 C CA . MET A 1 70 ? -9.553 -1.442 3.367 1.00 98.62 70 MET A CA 1
ATOM 557 C C . MET A 1 70 ? -9.992 -2.704 4.121 1.00 98.62 70 MET A C 1
ATOM 559 O O . MET A 1 70 ? -11.064 -2.692 4.722 1.00 98.62 70 MET A O 1
ATOM 563 N N . LEU A 1 71 ? -9.196 -3.777 4.073 1.00 98.50 71 LEU A N 1
ATOM 564 C CA . LEU A 1 71 ? -9.414 -5.011 4.828 1.00 98.50 71 LEU A CA 1
ATOM 565 C C . LEU A 1 71 ? -9.176 -4.782 6.320 1.00 98.50 71 LEU A C 1
ATOM 567 O O . LEU A 1 71 ? -10.024 -5.125 7.136 1.00 98.50 71 LEU A O 1
ATOM 571 N N . TYR A 1 72 ? -8.025 -4.203 6.662 1.00 98.50 72 TYR A N 1
ATOM 572 C CA . TYR A 1 72 ? -7.620 -3.999 8.049 1.00 98.50 72 TYR A CA 1
ATOM 573 C C . TYR A 1 72 ? -8.416 -2.878 8.730 1.00 98.50 72 TYR A C 1
ATOM 575 O O . TYR A 1 72 ? -8.776 -2.980 9.899 1.00 98.50 72 TYR A O 1
ATOM 583 N N . ASN A 1 73 ? -8.712 -1.794 8.004 1.00 98.25 73 ASN A N 1
ATOM 584 C CA . ASN A 1 73 ? -9.333 -0.610 8.591 1.00 98.25 73 ASN A CA 1
ATOM 585 C C . ASN A 1 73 ? -10.860 -0.594 8.384 1.00 98.25 73 ASN A C 1
ATOM 587 O O . ASN A 1 73 ? -11.327 -0.757 7.248 1.00 98.25 73 ASN A O 1
ATOM 591 N N . PRO A 1 74 ? -11.659 -0.289 9.428 1.00 97.75 74 PRO A N 1
ATOM 592 C CA . PRO A 1 74 ? -13.113 -0.199 9.319 1.00 97.75 74 PRO A CA 1
ATOM 593 C C . PRO A 1 74 ? -13.576 0.799 8.253 1.00 97.75 74 PRO A C 1
ATOM 595 O O . PRO A 1 74 ? -12.958 1.852 8.053 1.00 97.75 74 PRO A O 1
ATOM 598 N N . LYS A 1 75 ? -14.713 0.505 7.610 1.00 97.69 75 LYS A N 1
ATOM 599 C CA . LYS A 1 75 ? -15.377 1.442 6.689 1.00 97.69 75 LYS A CA 1
ATOM 600 C C . LYS A 1 75 ? -15.637 2.779 7.389 1.00 97.69 75 LYS A C 1
ATOM 602 O O . LYS A 1 75 ? -16.126 2.802 8.513 1.00 97.69 75 LYS A O 1
ATOM 607 N N . GLY A 1 76 ? -15.317 3.880 6.712 1.00 95.31 76 GLY A N 1
ATOM 608 C CA . GLY A 1 76 ? -15.474 5.239 7.242 1.00 95.31 76 GLY A CA 1
ATOM 609 C C . GLY A 1 76 ? -14.290 5.757 8.062 1.00 95.31 76 GLY A C 1
ATOM 610 O O . GLY A 1 76 ? -14.235 6.951 8.328 1.00 95.31 76 GLY A O 1
ATOM 611 N N . SER A 1 77 ? -13.314 4.911 8.412 1.00 98.31 77 SER A N 1
ATOM 612 C CA . SER A 1 77 ? -12.038 5.397 8.952 1.00 98.31 77 SER A CA 1
ATOM 613 C C . SER A 1 77 ? -11.259 6.202 7.905 1.00 98.31 77 SER A C 1
ATOM 615 O O . SER A 1 77 ? -11.433 6.012 6.693 1.00 98.31 77 SER A O 1
ATOM 617 N N . ASP A 1 78 ? -10.349 7.064 8.362 1.00 98.12 78 ASP A N 1
ATOM 618 C CA . ASP A 1 78 ? -9.498 7.864 7.477 1.00 98.12 78 ASP A CA 1
ATOM 619 C C . ASP A 1 78 ? -8.671 6.978 6.536 1.00 98.12 78 ASP A C 1
ATOM 621 O O . ASP A 1 78 ? -8.627 7.222 5.331 1.00 98.12 78 ASP A O 1
ATOM 625 N N . TYR A 1 79 ? -8.066 5.902 7.049 1.00 98.12 79 TYR A N 1
ATOM 626 C CA . TYR A 1 79 ? -7.263 4.973 6.247 1.00 98.12 79 TYR A CA 1
ATOM 627 C C . TYR A 1 79 ? -8.086 4.255 5.178 1.00 98.12 79 TYR A C 1
ATOM 629 O O . TYR A 1 79 ? -7.646 4.167 4.029 1.00 98.12 79 TYR A O 1
ATOM 637 N N . HIS A 1 80 ? -9.294 3.801 5.522 1.00 98.50 80 HIS A N 1
ATOM 638 C CA . HIS A 1 80 ? -10.200 3.180 4.559 1.00 98.50 80 HIS A CA 1
ATOM 639 C C . HIS A 1 80 ? -10.620 4.180 3.474 1.00 98.50 80 HIS A C 1
ATOM 641 O O . HIS A 1 80 ? -10.591 3.858 2.288 1.00 98.50 80 HIS A O 1
ATOM 647 N N . THR A 1 81 ? -10.956 5.412 3.861 1.00 98.38 81 THR A N 1
ATOM 648 C CA . THR A 1 81 ? -11.374 6.476 2.933 1.00 98.38 81 THR A CA 1
ATOM 649 C C . THR A 1 81 ? -10.239 6.891 1.992 1.00 98.38 81 THR A C 1
ATOM 651 O O . THR A 1 81 ? -10.440 7.027 0.781 1.00 98.38 81 THR A O 1
ATOM 654 N N . MET A 1 82 ? -9.021 7.039 2.523 1.00 98.50 82 MET A N 1
ATOM 655 C CA . MET A 1 82 ? -7.824 7.339 1.734 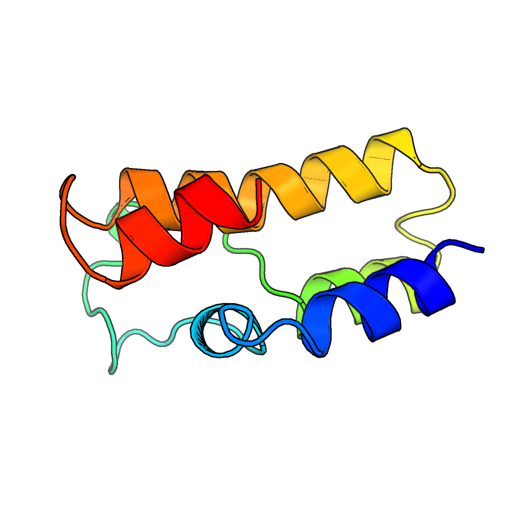1.00 98.50 82 MET A CA 1
ATOM 656 C C . MET A 1 82 ? -7.509 6.223 0.733 1.00 98.50 82 MET A C 1
ATOM 658 O O . MET A 1 82 ? -7.249 6.517 -0.435 1.00 98.50 82 MET A O 1
ATOM 662 N N . ALA A 1 83 ? -7.577 4.958 1.163 1.00 98.38 83 ALA A N 1
ATOM 663 C CA . ALA A 1 83 ? -7.365 3.801 0.295 1.00 98.38 83 ALA A CA 1
ATOM 664 C C . ALA A 1 83 ? -8.436 3.708 -0.801 1.00 98.38 83 ALA A C 1
ATOM 666 O O . ALA A 1 83 ? -8.099 3.572 -1.973 1.00 98.38 83 ALA A O 1
ATOM 667 N N . SER A 1 84 ? -9.713 3.860 -0.437 1.00 97.75 84 SER A N 1
ATOM 668 C CA . SER A 1 84 ? -10.833 3.802 -1.381 1.00 97.75 84 SER A CA 1
ATOM 669 C C . SER A 1 84 ? -10.804 4.915 -2.425 1.00 97.75 84 SER A C 1
ATOM 671 O O . SER A 1 84 ? -11.384 4.733 -3.487 1.00 97.75 84 SER A O 1
ATOM 673 N N . THR A 1 85 ? -10.184 6.062 -2.141 1.00 97.31 85 THR A N 1
ATOM 674 C CA . THR A 1 85 ? -10.059 7.117 -3.157 1.00 97.31 85 THR A CA 1
ATOM 675 C C . THR A 1 85 ? -8.898 6.873 -4.110 1.00 97.31 85 THR A C 1
ATOM 677 O O . THR A 1 85 ? -8.963 7.245 -5.277 1.00 97.31 85 THR A O 1
ATOM 680 N N . LEU A 1 86 ? -7.783 6.359 -3.594 1.00 96.31 86 LEU A N 1
ATOM 681 C CA . LEU A 1 86 ? -6.585 6.154 -4.404 1.00 96.31 86 LEU A CA 1
ATOM 682 C C . LEU A 1 86 ? -6.683 4.948 -5.337 1.00 96.31 86 LEU A C 1
ATOM 684 O O . LEU A 1 86 ? -5.896 4.865 -6.282 1.00 96.31 86 LEU A O 1
ATOM 688 N N . LYS A 1 87 ? -7.584 4.020 -5.021 1.00 92.56 87 LYS A N 1
ATOM 689 C CA . LYS A 1 87 ? -7.876 2.836 -5.815 1.00 92.56 87 LYS A CA 1
ATOM 690 C C . LYS A 1 87 ? -8.658 3.186 -7.076 1.00 92.56 87 LYS A C 1
ATOM 692 O O . LYS A 1 87 ? -8.271 2.653 -8.138 1.00 92.56 87 LYS A O 1
#

pLDDT: mean 97.74, std 1.62, range [86.94, 98.81]

Sequence (87 aa):
ALLKFVVSITKHRWAHPFKRPVTEKEAPDYREIVTDPMDFSTLRKKVEGGAIRDVASLVSDLNLIFNNAMLYNPKGSDYHTMASTLK